Protein AF-A0A377K4E7-F1 (afdb_monomer_lite)

pLDDT: mean 91.12, std 12.33, range [40.94, 97.69]

InterPro domains:
  IPR008542 Bacterial Immunoglobulin-like 21 [PF05688] (3-105)

Structure (mmCIF, N/CA/C/O backbone):
data_AF-A0A377K4E7-F1
#
_entry.id   AF-A0A377K4E7-F1
#
loop_
_atom_site.group_PDB
_atom_site.id
_atom_site.type_symbol
_atom_site.label_atom_id
_atom_site.label_alt_id
_atom_site.label_comp_id
_atom_site.label_asym_id
_atom_site.label_entity_id
_atom_site.label_seq_id
_atom_site.pdbx_PDB_ins_code
_atom_site.Cartn_x
_atom_site.Cartn_y
_atom_site.Cartn_z
_atom_site.occupancy
_atom_site.B_iso_or_equiv
_atom_site.auth_seq_id
_atom_site.auth_comp_id
_atom_site.auth_asym_id
_atom_site.auth_atom_id
_atom_site.pdbx_PDB_model_num
ATOM 1 N N . MET A 1 1 ? 1.313 -8.153 1.122 1.00 88.62 1 MET A N 1
ATOM 2 C CA . MET A 1 1 ? 0.230 -8.090 2.130 1.00 88.62 1 MET A CA 1
ATOM 3 C C . MET A 1 1 ? 0.634 -7.090 3.201 1.00 88.62 1 MET A C 1
ATOM 5 O O . MET A 1 1 ? 1.790 -7.098 3.596 1.00 88.62 1 MET A O 1
ATOM 9 N N . ILE A 1 2 ? -0.285 -6.231 3.632 1.00 94.12 2 ILE A N 1
ATOM 10 C CA . ILE A 1 2 ? -0.115 -5.300 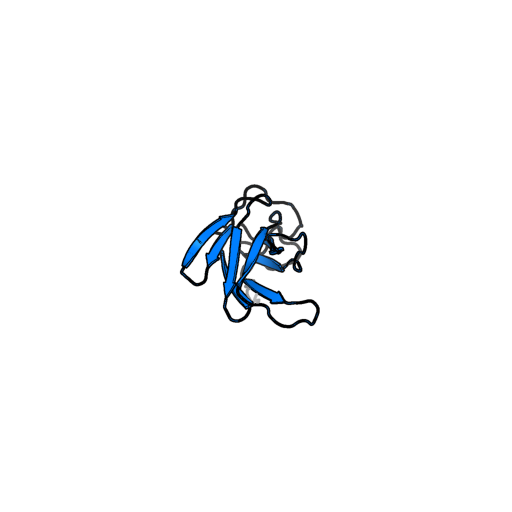4.753 1.00 94.12 2 ILE A CA 1
ATOM 11 C C . ILE A 1 2 ? -1.007 -5.776 5.890 1.00 94.12 2 ILE A C 1
ATOM 13 O O . ILE A 1 2 ? -2.166 -6.109 5.649 1.00 94.12 2 ILE A O 1
ATOM 17 N N . ARG A 1 3 ? -0.489 -5.760 7.118 1.00 95.56 3 ARG A N 1
ATOM 18 C CA . ARG A 1 3 ? -1.268 -6.000 8.333 1.00 95.56 3 ARG A CA 1
ATOM 19 C C . ARG A 1 3 ? -1.287 -4.733 9.177 1.00 95.56 3 ARG A C 1
ATOM 21 O O . ARG A 1 3 ? -0.233 -4.197 9.507 1.00 95.56 3 ARG A O 1
ATOM 28 N N . VAL A 1 4 ? -2.481 -4.280 9.535 1.00 96.50 4 VAL A N 1
ATOM 29 C CA . VAL A 1 4 ? -2.699 -3.189 10.488 1.00 96.50 4 VAL A CA 1
ATOM 30 C C . VAL A 1 4 ? -3.017 -3.808 11.842 1.00 96.50 4 VAL A C 1
ATOM 32 O O . VAL A 1 4 ? -3.836 -4.722 11.925 1.00 96.50 4 VAL A O 1
ATOM 35 N N . VAL A 1 5 ? -2.355 -3.322 12.890 1.00 96.56 5 VAL A N 1
ATOM 36 C CA . VAL A 1 5 ? -2.575 -3.735 14.281 1.00 96.56 5 VAL A CA 1
ATOM 37 C C . VAL A 1 5 ? -2.749 -2.479 15.116 1.00 96.56 5 VAL A C 1
ATOM 39 O O . VAL A 1 5 ? -1.875 -1.612 15.110 1.00 96.56 5 VAL A O 1
ATOM 42 N N . THR A 1 6 ? -3.857 -2.379 15.838 1.00 95.62 6 THR A N 1
ATOM 43 C CA . THR A 1 6 ? -4.126 -1.259 16.744 1.00 95.62 6 THR A CA 1
ATOM 44 C C . THR A 1 6 ? -3.760 -1.654 18.162 1.00 95.62 6 THR A C 1
ATOM 46 O O . THR A 1 6 ? -4.159 -2.717 18.626 1.00 95.62 6 THR A O 1
ATOM 49 N N . LYS A 1 7 ? -2.974 -0.816 18.843 1.00 94.69 7 LYS A N 1
ATOM 50 C CA . LYS A 1 7 ? -2.475 -1.072 20.198 1.00 94.69 7 LYS A CA 1
ATOM 51 C C . LYS A 1 7 ? -2.734 0.118 21.114 1.00 94.69 7 LYS A C 1
ATOM 53 O O . LYS A 1 7 ? -2.728 1.256 20.653 1.00 94.69 7 LYS A O 1
ATOM 58 N N . ASN A 1 8 ? -2.933 -0.145 22.402 1.00 92.88 8 ASN A N 1
ATOM 59 C CA . ASN A 1 8 ? -2.935 0.894 23.431 1.00 92.88 8 ASN A CA 1
ATOM 60 C C . ASN A 1 8 ? -1.496 1.278 23.834 1.00 92.88 8 ASN A C 1
ATOM 62 O O . ASN A 1 8 ? -0.524 0.692 23.353 1.00 92.88 8 ASN A O 1
ATOM 66 N N . ALA A 1 9 ? -1.354 2.247 24.742 1.00 90.94 9 ALA A N 1
ATOM 67 C CA . ALA A 1 9 ? -0.051 2.719 25.220 1.00 90.94 9 ALA A CA 1
ATOM 68 C C . ALA A 1 9 ? 0.787 1.623 25.911 1.00 90.94 9 ALA A C 1
ATOM 70 O O . ALA A 1 9 ? 2.010 1.709 25.939 1.00 90.94 9 ALA A O 1
ATOM 71 N N . GLN A 1 10 ? 0.141 0.580 26.438 1.00 94.94 10 GLN A N 1
ATOM 72 C CA . GLN A 1 10 ? 0.787 -0.575 27.065 1.00 94.94 10 GLN A CA 1
ATOM 73 C C . GLN A 1 10 ? 1.208 -1.651 26.045 1.00 94.94 10 GLN A C 1
ATOM 75 O O . GLN A 1 10 ? 1.794 -2.659 26.426 1.00 94.94 10 GLN A O 1
ATOM 80 N N . GLY A 1 11 ? 0.917 -1.459 24.752 1.00 94.06 11 GLY A N 1
ATOM 81 C CA . GLY A 1 11 ? 1.284 -2.381 23.675 1.00 94.06 11 GLY A CA 1
ATOM 82 C C . GLY A 1 11 ? 0.293 -3.524 23.426 1.00 94.06 11 GLY A C 1
ATOM 83 O O . GLY A 1 11 ? 0.545 -4.353 22.545 1.00 94.06 11 GLY A O 1
ATOM 84 N N . ASN A 1 12 ? -0.836 -3.555 24.139 1.00 96.38 12 ASN A N 1
ATOM 85 C CA . ASN A 1 12 ? -1.878 -4.570 23.979 1.00 96.38 12 ASN A CA 1
ATOM 86 C C . ASN A 1 12 ? -2.776 -4.245 22.785 1.00 96.38 12 ASN A C 1
ATOM 88 O O . ASN A 1 12 ? -3.123 -3.080 22.580 1.00 96.38 12 ASN A O 1
ATOM 92 N N . SER A 1 13 ? -3.174 -5.269 22.024 1.00 95.94 13 SER A N 1
ATOM 93 C CA . SER A 1 13 ? -4.087 -5.102 20.891 1.00 95.94 13 SER A CA 1
ATOM 94 C C . SER A 1 13 ? -5.449 -4.572 21.342 1.00 95.94 13 SER A C 1
ATOM 96 O O . SER A 1 13 ? -6.012 -5.045 22.328 1.00 95.94 13 SER A O 1
ATOM 98 N N . VAL A 1 14 ? -5.987 -3.611 20.595 1.00 96.38 14 VAL A N 1
ATOM 99 C CA . VAL A 1 14 ? -7.305 -3.012 20.833 1.00 96.38 14 VAL A CA 1
ATOM 100 C C . VAL A 1 14 ? -8.210 -3.334 19.641 1.00 96.38 14 VAL A C 1
ATOM 102 O O . VAL A 1 14 ? -7.843 -2.980 18.518 1.00 96.38 14 VAL A O 1
ATOM 105 N N . PRO A 1 15 ? -9.358 -3.999 19.849 1.00 97.38 15 PRO A N 1
ATOM 106 C CA . PRO A 1 15 ? -10.268 -4.390 18.777 1.00 97.38 15 PRO A CA 1
ATOM 107 C C . PRO A 1 15 ? -11.132 -3.236 18.267 1.00 97.38 15 PRO A C 1
ATOM 109 O O . PRO A 1 15 ? -11.355 -2.258 18.978 1.00 97.38 15 PRO A O 1
ATOM 112 N N . ASN A 1 16 ? -11.688 -3.402 17.062 1.00 96.31 16 ASN A N 1
ATOM 113 C CA . ASN A 1 16 ? -12.725 -2.530 16.493 1.00 96.31 16 ASN A CA 1
ATOM 114 C C . ASN A 1 16 ? -12.332 -1.045 16.410 1.00 96.31 16 ASN A C 1
ATOM 116 O O . ASN A 1 16 ? -13.172 -0.157 16.562 1.00 96.31 16 ASN A O 1
ATOM 120 N N . VAL A 1 17 ? -11.052 -0.759 16.167 1.00 96.94 17 VAL A N 1
ATOM 121 C CA . VAL A 1 17 ? -10.544 0.614 16.105 1.00 96.94 17 VAL A CA 1
ATOM 122 C C . VAL A 1 17 ? -10.613 1.128 14.662 1.00 96.94 17 VAL A C 1
ATOM 124 O O . VAL A 1 17 ? -10.036 0.495 13.770 1.00 96.94 17 VAL A O 1
ATOM 127 N N . PRO A 1 18 ? -11.281 2.270 14.403 1.00 97.06 18 PRO A N 1
ATOM 128 C CA . PRO A 1 18 ? -11.321 2.877 13.081 1.00 97.06 18 PRO A CA 1
ATOM 129 C C . PRO A 1 18 ? -10.001 3.580 12.743 1.00 97.06 18 PRO A C 1
ATOM 131 O O . PRO A 1 18 ? -9.429 4.325 13.546 1.00 97.06 18 PRO A O 1
ATOM 134 N N . PHE A 1 19 ? -9.541 3.387 11.514 1.00 97.25 19 PHE A N 1
ATOM 135 C CA . PHE A 1 19 ? -8.329 3.997 10.980 1.00 97.25 19 PHE A CA 1
ATOM 136 C C . PHE A 1 19 ? -8.505 4.360 9.502 1.00 97.25 19 PHE A C 1
ATOM 138 O O . PHE A 1 19 ? -9.447 3.944 8.826 1.00 97.25 19 PHE A O 1
ATOM 145 N N . ILE A 1 20 ? -7.561 5.142 8.999 1.00 97.31 20 ILE A N 1
ATOM 146 C CA . ILE A 1 20 ? -7.419 5.526 7.604 1.00 97.31 20 ILE A CA 1
ATOM 147 C C . ILE A 1 20 ? -6.110 4.917 7.108 1.00 97.31 20 ILE A C 1
ATOM 149 O O . ILE A 1 20 ? -5.037 5.245 7.613 1.00 97.31 20 ILE A O 1
ATOM 153 N N . LEU A 1 21 ? -6.181 4.020 6.129 1.00 97.50 21 LEU A N 1
ATOM 154 C CA . LEU A 1 21 ? -5.018 3.575 5.377 1.00 97.50 21 LEU A CA 1
ATOM 155 C C . LEU A 1 21 ? -4.658 4.654 4.354 1.00 97.50 21 LEU A C 1
ATOM 157 O O . LEU A 1 21 ? -5.493 5.095 3.559 1.00 97.50 21 LEU A O 1
ATOM 161 N N . ARG A 1 22 ? -3.395 5.068 4.384 1.00 96.56 22 ARG A N 1
ATOM 162 C CA . ARG A 1 22 ? -2.826 6.121 3.547 1.00 96.56 22 ARG A CA 1
ATOM 163 C C . ARG A 1 22 ? -1.618 5.586 2.792 1.00 96.56 22 ARG A C 1
ATOM 165 O O . ARG A 1 22 ? -1.041 4.548 3.130 1.00 96.56 22 ARG A O 1
ATOM 172 N N . ARG A 1 23 ? -1.245 6.314 1.746 1.00 95.56 23 ARG A N 1
ATOM 173 C CA . ARG A 1 23 ? -0.057 6.053 0.936 1.00 95.56 23 ARG A CA 1
ATOM 174 C C . ARG A 1 23 ? 0.721 7.339 0.706 1.00 95.56 23 ARG A C 1
ATOM 176 O O . ARG A 1 23 ? 0.140 8.419 0.685 1.00 95.56 23 ARG A O 1
ATOM 183 N N . GLU A 1 24 ? 2.013 7.209 0.463 1.00 95.25 24 GLU A N 1
ATOM 184 C CA . GLU A 1 24 ? 2.829 8.284 -0.098 1.00 95.25 24 GLU A CA 1
ATOM 185 C C . GLU A 1 24 ? 2.862 8.208 -1.638 1.00 95.25 24 GLU A C 1
ATOM 187 O O . GLU A 1 24 ? 2.221 7.350 -2.269 1.00 95.25 24 GLU A O 1
ATOM 192 N N . GLY A 1 25 ? 3.611 9.129 -2.250 1.00 93.31 25 GLY A N 1
ATOM 193 C CA . GLY A 1 25 ? 3.991 9.045 -3.657 1.00 93.31 25 GLY A CA 1
ATOM 194 C C . GLY A 1 25 ? 4.788 7.770 -3.945 1.00 93.31 25 GLY A C 1
ATOM 195 O O . GLY A 1 25 ? 5.530 7.271 -3.094 1.00 93.31 25 GLY A O 1
ATOM 196 N N . SER A 1 26 ? 4.606 7.209 -5.141 1.00 94.88 26 SER A N 1
ATOM 197 C CA . SER A 1 26 ? 5.419 6.079 -5.594 1.00 94.88 26 SER A CA 1
ATOM 198 C C . SER A 1 26 ? 6.786 6.576 -6.049 1.00 94.88 26 SER A C 1
ATOM 200 O O . SER A 1 26 ? 6.876 7.632 -6.667 1.00 94.88 26 SER A O 1
ATOM 202 N N . LYS A 1 27 ? 7.840 5.802 -5.803 1.00 96.00 27 LYS A N 1
ATOM 203 C CA . LYS A 1 27 ? 9.201 6.110 -6.250 1.00 96.00 27 LYS A CA 1
ATOM 204 C C . LYS A 1 27 ? 9.778 4.968 -7.071 1.00 96.00 27 LYS A C 1
ATOM 206 O O . LYS A 1 27 ? 9.497 3.799 -6.799 1.00 96.00 27 LYS A O 1
ATOM 211 N N . ASN A 1 28 ? 10.589 5.307 -8.066 1.00 96.62 28 ASN A N 1
ATOM 212 C CA . ASN A 1 28 ? 11.448 4.332 -8.731 1.00 96.62 28 ASN A CA 1
ATOM 213 C C . ASN A 1 28 ? 12.681 4.012 -7.853 1.00 96.62 28 ASN A C 1
ATOM 215 O O . ASN A 1 28 ? 12.802 4.505 -6.727 1.00 96.62 28 ASN A O 1
ATOM 219 N N . ARG A 1 29 ? 13.598 3.170 -8.339 1.00 97.12 29 ARG A N 1
ATOM 220 C CA . ARG A 1 29 ? 14.778 2.745 -7.561 1.00 97.12 29 ARG A CA 1
ATOM 221 C C . ARG A 1 29 ? 15.774 3.884 -7.323 1.00 97.12 29 ARG A C 1
ATOM 223 O O . ARG A 1 29 ? 16.493 3.872 -6.333 1.00 97.12 29 ARG A O 1
ATOM 230 N N . GLN A 1 30 ? 15.741 4.904 -8.178 1.00 97.69 30 GLN A N 1
ATOM 231 C CA . GLN A 1 30 ? 16.565 6.113 -8.092 1.00 97.69 30 GLN A CA 1
ATOM 232 C C . GLN A 1 30 ? 15.893 7.241 -7.287 1.00 97.69 30 GLN A C 1
ATOM 234 O O . GLN A 1 30 ? 16.297 8.395 -7.377 1.00 97.69 30 GLN A O 1
ATOM 239 N N . ASN A 1 31 ? 14.858 6.923 -6.498 1.00 96.00 31 ASN A N 1
ATOM 240 C CA . ASN A 1 31 ? 14.088 7.865 -5.677 1.00 96.00 31 ASN A CA 1
ATOM 241 C C . ASN A 1 31 ? 13.324 8.957 -6.447 1.00 96.00 31 ASN A C 1
ATOM 243 O O . ASN A 1 31 ? 12.786 9.868 -5.813 1.00 96.00 31 ASN A O 1
ATOM 247 N N . ALA A 1 32 ? 13.212 8.858 -7.774 1.00 96.50 32 ALA A N 1
ATOM 248 C CA . ALA A 1 32 ? 12.379 9.763 -8.554 1.00 96.50 32 ALA A CA 1
ATOM 249 C C . ALA A 1 32 ? 10.898 9.466 -8.291 1.00 96.50 32 ALA A C 1
ATOM 251 O O . ALA A 1 32 ? 10.469 8.306 -8.323 1.00 96.50 32 ALA A O 1
ATOM 252 N N . GLU A 1 33 ? 10.124 10.514 -8.021 1.00 94.50 33 GLU A N 1
ATOM 253 C CA . GLU A 1 33 ? 8.695 10.400 -7.754 1.00 94.50 33 GLU A CA 1
ATOM 254 C C . GLU A 1 33 ? 7.908 10.144 -9.044 1.00 94.50 33 GLU A C 1
ATOM 256 O O . GLU A 1 33 ? 8.084 10.814 -10.059 1.00 94.50 33 GLU A O 1
ATOM 261 N N . MET A 1 34 ? 7.017 9.158 -8.987 1.00 92.31 34 MET A N 1
ATOM 262 C CA . MET A 1 34 ? 6.170 8.728 -10.090 1.00 92.31 34 MET A CA 1
ATOM 263 C C . MET A 1 34 ? 4.723 9.086 -9.760 1.00 92.31 34 MET A C 1
ATOM 265 O O . MET A 1 34 ? 4.042 8.394 -8.995 1.00 92.31 34 MET A O 1
ATOM 269 N N . ILE A 1 35 ? 4.261 10.193 -10.338 1.00 86.50 35 ILE A N 1
ATOM 270 C CA . ILE A 1 35 ? 2.903 10.711 -10.148 1.00 86.50 35 ILE A CA 1
ATOM 271 C C . ILE A 1 35 ? 1.856 9.838 -10.853 1.00 86.50 35 ILE A C 1
ATOM 273 O O . ILE A 1 35 ? 2.158 9.118 -11.806 1.00 86.50 35 ILE A O 1
ATOM 277 N N . ASN A 1 36 ? 0.602 9.917 -10.396 1.00 83.31 36 ASN A N 1
ATOM 278 C CA . ASN A 1 36 ? -0.557 9.243 -11.000 1.00 83.31 36 ASN A CA 1
ATOM 279 C C . ASN A 1 36 ? -0.422 7.711 -11.130 1.00 83.31 36 ASN A C 1
ATOM 281 O O . ASN A 1 36 ? -1.040 7.094 -11.996 1.00 83.31 36 ASN A O 1
ATOM 285 N N . LYS A 1 37 ? 0.384 7.075 -10.271 1.00 90.62 37 LYS A N 1
ATOM 286 C CA . LYS A 1 37 ? 0.520 5.615 -10.215 1.00 90.62 37 LYS A CA 1
ATOM 287 C C . LYS A 1 37 ? -0.410 5.045 -9.163 1.00 90.62 37 LYS A C 1
ATOM 289 O O . LYS A 1 37 ? -0.099 5.085 -7.975 1.00 90.62 37 LYS A O 1
ATOM 294 N N . SER A 1 38 ? -1.550 4.512 -9.592 1.00 92.94 38 SER A N 1
ATOM 295 C CA . SER A 1 38 ? -2.540 3.912 -8.700 1.00 92.94 38 SER A CA 1
ATOM 296 C C . SER A 1 38 ? -2.039 2.622 -8.055 1.00 92.94 38 SER A C 1
ATOM 298 O O . SER A 1 38 ? -1.242 1.886 -8.634 1.00 92.94 38 SER A O 1
ATOM 300 N N . ILE A 1 39 ? -2.543 2.337 -6.859 1.00 95.12 39 ILE A N 1
ATOM 301 C CA . ILE A 1 39 ? -2.478 1.014 -6.236 1.00 95.12 39 ILE A CA 1
ATOM 302 C C . ILE A 1 39 ? -3.904 0.545 -5.954 1.00 95.12 39 ILE A C 1
ATOM 304 O O . ILE A 1 39 ? -4.770 1.351 -5.608 1.00 95.12 39 ILE A O 1
ATOM 308 N N . THR A 1 40 ? -4.145 -0.751 -6.089 1.00 96.69 40 THR A N 1
ATOM 309 C CA . THR A 1 40 ? -5.404 -1.395 -5.721 1.00 96.69 40 THR A CA 1
ATOM 310 C C . THR A 1 40 ? -5.209 -2.092 -4.382 1.00 96.69 40 THR A C 1
ATOM 312 O O . THR A 1 40 ? -4.337 -2.948 -4.237 1.00 96.69 40 THR A O 1
ATOM 315 N N . VAL A 1 41 ? -6.017 -1.731 -3.393 1.00 97.00 41 VAL A N 1
ATOM 316 C CA . VAL A 1 41 ? -6.030 -2.343 -2.064 1.00 97.00 41 VAL A CA 1
ATOM 317 C C . VAL A 1 41 ? -7.249 -3.247 -1.966 1.00 97.00 41 VAL A C 1
ATOM 319 O O . VAL A 1 41 ? -8.354 -2.822 -2.278 1.00 97.00 41 VAL A O 1
ATOM 322 N N . ILE A 1 42 ? -7.051 -4.488 -1.541 1.00 96.94 42 ILE A N 1
ATOM 323 C CA . ILE A 1 42 ? -8.079 -5.524 -1.448 1.00 96.94 42 ILE A CA 1
ATOM 324 C C . ILE A 1 42 ? -8.140 -5.977 0.008 1.00 96.94 42 ILE A C 1
ATOM 326 O O . ILE A 1 42 ? -7.120 -6.389 0.565 1.00 96.94 42 ILE A O 1
ATOM 330 N N . ASN A 1 43 ? -9.306 -5.879 0.642 1.00 94.75 43 ASN A N 1
ATOM 331 C CA . ASN A 1 43 ? -9.488 -6.352 2.014 1.00 94.75 43 ASN A CA 1
ATOM 332 C C . ASN A 1 43 ? -9.654 -7.885 2.069 1.00 94.75 43 ASN A C 1
ATOM 334 O O . ASN A 1 43 ? -9.787 -8.551 1.043 1.00 94.75 43 ASN A O 1
ATOM 338 N N . ALA A 1 44 ? -9.669 -8.454 3.276 1.00 90.69 44 ALA A N 1
ATOM 339 C CA . ALA A 1 44 ? -9.830 -9.898 3.473 1.00 90.69 44 ALA A CA 1
ATOM 340 C C . ALA A 1 44 ? -11.154 -10.473 2.918 1.00 90.69 44 ALA A C 1
ATOM 342 O O . ALA A 1 44 ? -11.207 -11.652 2.586 1.00 90.69 44 ALA A O 1
ATOM 343 N N . ALA A 1 45 ? -12.198 -9.649 2.779 1.00 91.44 45 ALA A N 1
ATOM 344 C CA . ALA A 1 45 ? -13.477 -10.035 2.177 1.00 91.44 45 ALA A CA 1
ATOM 345 C C . ALA A 1 45 ? -13.476 -9.951 0.635 1.00 91.44 45 ALA A C 1
ATOM 347 O O . ALA A 1 45 ? -14.498 -10.202 0.004 1.00 91.44 45 ALA A O 1
ATOM 348 N N . GLY A 1 46 ? -12.351 -9.573 0.018 1.00 93.44 46 GLY A N 1
ATOM 349 C CA . GLY A 1 46 ? -12.207 -9.445 -1.433 1.00 93.44 46 GLY A CA 1
ATOM 350 C C . GLY A 1 46 ? -12.665 -8.102 -2.011 1.00 93.44 46 GLY A C 1
ATOM 351 O O . GLY A 1 46 ? -12.534 -7.894 -3.215 1.00 93.44 46 GLY A O 1
ATOM 352 N N . ALA A 1 47 ? -13.149 -7.163 -1.192 1.00 94.38 47 ALA A N 1
ATOM 353 C CA . ALA A 1 47 ? -13.532 -5.839 -1.670 1.00 94.38 47 ALA A CA 1
ATOM 354 C C . ALA A 1 47 ? -12.287 -5.011 -2.013 1.00 94.38 47 ALA A C 1
ATOM 356 O O . ALA A 1 47 ? -11.358 -4.902 -1.206 1.00 94.38 47 ALA A O 1
ATOM 357 N N . SER A 1 48 ? -12.283 -4.416 -3.206 1.00 95.56 48 SER A N 1
ATOM 358 C CA . SER A 1 48 ? -11.159 -3.644 -3.735 1.00 95.56 48 SER A CA 1
ATOM 359 C C . SER A 1 48 ?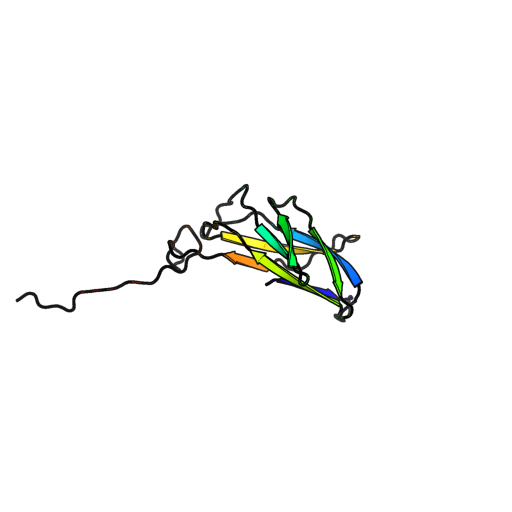 -11.437 -2.143 -3.765 1.00 95.56 48 SER A C 1
ATOM 361 O O . SER A 1 48 ? -12.516 -1.723 -4.175 1.00 95.56 48 SER A O 1
ATOM 363 N N . ALA A 1 49 ? -10.428 -1.336 -3.447 1.00 95.75 49 ALA A N 1
ATOM 364 C CA . ALA A 1 49 ? -10.434 0.114 -3.593 1.00 95.75 49 ALA A CA 1
ATOM 365 C C . ALA A 1 49 ? -9.162 0.586 -4.310 1.00 95.75 49 ALA A C 1
ATOM 367 O O . ALA A 1 49 ? -8.067 0.082 -4.053 1.00 95.75 49 ALA A O 1
ATOM 368 N N . ARG A 1 50 ? -9.293 1.572 -5.203 1.00 95.44 50 ARG A N 1
ATOM 369 C CA . ARG A 1 50 ? -8.154 2.204 -5.884 1.00 95.44 50 ARG A CA 1
ATOM 370 C C . ARG A 1 50 ? -7.688 3.438 -5.114 1.00 95.44 50 ARG A C 1
ATOM 372 O O . ARG A 1 50 ? -8.493 4.297 -4.775 1.00 95.44 50 ARG A O 1
ATOM 379 N N . MET A 1 51 ? -6.382 3.540 -4.883 1.00 95.25 51 MET A N 1
ATOM 380 C CA . MET A 1 51 ? -5.719 4.705 -4.295 1.00 95.25 51 MET A CA 1
ATOM 381 C C . MET A 1 51 ? -4.778 5.320 -5.335 1.00 95.25 51 MET A C 1
ATOM 383 O O . MET A 1 51 ? -3.700 4.784 -5.608 1.00 95.25 51 MET A O 1
ATOM 387 N N . ASN A 1 52 ? -5.188 6.439 -5.927 1.00 92.19 52 ASN A N 1
ATOM 388 C CA . ASN A 1 52 ? -4.529 7.047 -7.089 1.00 92.19 52 ASN A CA 1
ATOM 389 C C . ASN A 1 52 ? -3.340 7.951 -6.720 1.00 92.19 52 ASN A C 1
ATOM 391 O O . ASN A 1 52 ? -2.469 8.192 -7.552 1.00 92.19 52 ASN A O 1
ATOM 395 N N . SER A 1 53 ? -3.302 8.451 -5.484 1.00 92.25 53 SER A N 1
ATOM 396 C CA . SER A 1 53 ? -2.353 9.474 -5.026 1.00 92.25 53 SER A CA 1
ATOM 397 C C . SER A 1 53 ? -2.195 9.458 -3.501 1.00 92.25 53 SER A C 1
ATOM 399 O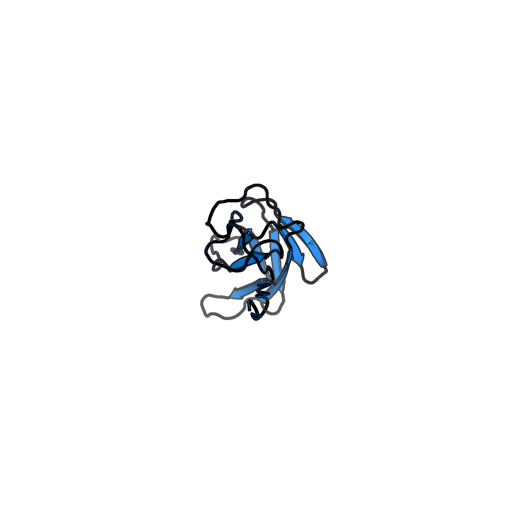 O . SER A 1 53 ? -2.900 8.731 -2.797 1.00 92.25 53 SER A O 1
ATOM 401 N N . SER A 1 54 ? -1.313 10.311 -2.976 1.00 92.31 54 SER A N 1
ATOM 402 C CA . SER A 1 54 ? -1.141 10.546 -1.535 1.00 92.31 54 SER A CA 1
ATOM 403 C C . SER A 1 54 ? -2.351 11.192 -0.843 1.00 92.31 54 SER A C 1
ATOM 405 O O . SER A 1 54 ? -2.459 11.137 0.381 1.00 92.31 54 SER A O 1
ATOM 407 N N . SER A 1 55 ? -3.290 11.765 -1.605 1.00 93.25 55 SER A N 1
ATOM 408 C CA . SER A 1 55 ? -4.562 12.283 -1.083 1.00 93.25 55 SER A CA 1
ATOM 409 C C . SER A 1 55 ? -5.654 11.215 -0.964 1.00 93.25 55 SER A C 1
ATOM 411 O O . SER A 1 55 ? -6.732 11.499 -0.449 1.00 93.25 55 SER A O 1
ATOM 413 N N . SER A 1 56 ? -5.401 9.985 -1.426 1.00 94.00 56 SER A N 1
ATOM 414 C CA . SER A 1 56 ? -6.362 8.885 -1.309 1.00 94.00 56 SER A CA 1
ATOM 415 C C . SER A 1 56 ? -6.502 8.432 0.145 1.00 94.00 56 SER A C 1
ATOM 417 O O . SER A 1 56 ? -5.507 8.108 0.796 1.00 94.00 56 SER A O 1
ATOM 419 N N . LEU A 1 57 ? -7.743 8.362 0.628 1.00 95.50 57 LEU A N 1
ATOM 420 C CA . LEU A 1 57 ? -8.084 7.910 1.976 1.00 95.50 57 LEU A CA 1
ATOM 421 C C . LEU A 1 57 ? -8.890 6.616 1.875 1.00 95.50 57 LEU A C 1
ATOM 423 O O . LEU A 1 57 ? -9.949 6.596 1.250 1.00 95.50 57 LEU A O 1
ATOM 427 N N . LEU A 1 58 ? -8.394 5.539 2.486 1.00 96.38 58 LEU A N 1
ATOM 428 C CA . LEU A 1 58 ? -9.136 4.288 2.599 1.00 96.38 58 LEU A CA 1
ATOM 429 C C . LEU A 1 58 ? -9.489 4.033 4.061 1.00 96.38 58 LEU A C 1
ATOM 431 O O . LEU A 1 58 ? -8.617 3.758 4.878 1.00 96.38 58 LEU A O 1
ATOM 435 N N . TYR A 1 59 ? -10.773 4.110 4.387 1.00 95.75 59 TYR A N 1
ATOM 436 C CA . TYR A 1 59 ? -11.261 3.880 5.743 1.00 95.75 59 TYR A CA 1
ATOM 437 C C . TYR A 1 59 ? -11.354 2.383 6.047 1.00 95.75 59 TYR A C 1
ATOM 439 O O . TYR A 1 59 ? -11.782 1.589 5.208 1.00 95.75 59 TYR A O 1
ATOM 447 N N . GLY A 1 60 ? -10.961 2.001 7.260 1.00 95.25 60 GLY A N 1
ATOM 448 C CA . GLY A 1 60 ? -11.010 0.625 7.735 1.00 95.25 60 GLY A CA 1
ATOM 449 C C . GLY A 1 60 ? -11.232 0.543 9.240 1.00 95.25 60 GLY A C 1
ATOM 450 O O . GLY A 1 60 ? -11.096 1.527 9.964 1.00 95.25 60 GLY A O 1
ATOM 451 N N . VAL A 1 61 ? -11.576 -0.655 9.705 1.00 96.38 61 VAL A N 1
ATOM 452 C CA . VAL A 1 61 ? -11.749 -0.981 11.125 1.00 96.38 61 VAL A CA 1
ATOM 453 C C . VAL A 1 61 ? -11.005 -2.287 11.397 1.00 96.38 61 VAL A C 1
ATOM 455 O O . VAL A 1 61 ? -11.046 -3.206 10.572 1.00 96.38 61 VAL A O 1
ATOM 458 N N . THR A 1 62 ? -10.264 -2.361 12.503 1.00 96.75 62 THR A N 1
ATOM 459 C CA . THR A 1 62 ? -9.611 -3.611 12.922 1.00 96.75 62 THR A CA 1
ATOM 460 C C . THR A 1 62 ? -10.627 -4.622 13.452 1.00 96.75 62 THR A C 1
ATOM 462 O O . THR A 1 62 ? -11.670 -4.248 13.976 1.00 96.75 62 THR A O 1
ATOM 465 N N . GLY A 1 63 ? -10.341 -5.915 13.302 1.00 96.75 63 GLY A N 1
ATOM 466 C CA . GLY A 1 63 ? -11.208 -6.987 13.783 1.00 96.75 63 GLY A CA 1
ATOM 467 C C . GLY A 1 63 ? -11.198 -7.149 15.306 1.00 96.75 63 GLY A C 1
ATOM 468 O O . GLY A 1 63 ? -10.593 -6.367 16.046 1.00 96.75 63 GLY A O 1
ATOM 469 N N . ALA A 1 64 ? -11.847 -8.216 15.774 1.00 96.69 64 ALA A N 1
ATOM 470 C CA . ALA A 1 64 ? -11.960 -8.552 17.196 1.00 96.69 64 ALA A CA 1
ATOM 471 C C . ALA A 1 64 ? -10.616 -8.894 17.871 1.00 96.69 64 ALA A C 1
ATOM 473 O O . ALA A 1 64 ? -10.506 -8.825 19.090 1.00 96.69 64 ALA A O 1
ATOM 474 N N . ASP A 1 65 ? -9.585 -9.231 17.096 1.00 96.12 65 ASP A N 1
ATOM 475 C CA . ASP A 1 65 ? -8.213 -9.443 17.571 1.00 96.12 65 ASP A CA 1
ATOM 476 C C . ASP A 1 65 ? -7.361 -8.153 17.537 1.00 96.12 65 ASP A C 1
ATOM 478 O O . ASP A 1 65 ? -6.162 -8.176 17.827 1.00 96.12 65 ASP A O 1
ATOM 482 N N . GLY A 1 66 ? -7.963 -7.020 17.156 1.00 97.12 66 GLY A N 1
ATOM 483 C CA . GLY A 1 66 ? -7.270 -5.751 16.946 1.00 97.12 66 GLY A CA 1
ATOM 484 C C . GLY A 1 66 ? -6.456 -5.696 15.659 1.00 97.12 66 GLY A C 1
ATOM 485 O O . GLY A 1 66 ? -5.605 -4.812 15.525 1.00 97.12 66 GLY A O 1
ATOM 486 N N . THR A 1 67 ? -6.690 -6.609 14.706 1.00 97.31 67 THR A N 1
ATOM 487 C CA . THR A 1 67 ? -5.943 -6.640 13.447 1.00 97.31 67 THR A CA 1
ATOM 488 C C . THR A 1 67 ? -6.830 -6.682 12.208 1.00 97.31 67 THR A C 1
ATOM 490 O O . THR A 1 67 ? -7.992 -7.072 12.236 1.00 97.31 67 THR A O 1
ATOM 493 N N . THR A 1 68 ? -6.298 -6.200 11.090 1.00 96.75 68 THR A N 1
ATOM 494 C CA . THR A 1 68 ? -6.893 -6.392 9.765 1.00 96.75 68 THR A CA 1
ATOM 495 C C . THR A 1 68 ? -5.790 -6.446 8.720 1.00 96.75 68 THR A C 1
ATOM 497 O O . THR A 1 68 ? -4.671 -5.983 8.960 1.00 96.75 68 THR A O 1
ATOM 500 N N . SER A 1 69 ? -6.076 -7.051 7.572 1.00 95.75 69 SER A N 1
ATOM 501 C CA . SER A 1 69 ? -5.087 -7.256 6.520 1.00 95.75 69 SER A CA 1
ATOM 502 C C . SER A 1 69 ? -5.606 -6.837 5.157 1.00 95.75 69 SER A C 1
ATOM 504 O O . SER A 1 69 ? -6.784 -6.997 4.834 1.00 95.75 69 SER A O 1
ATOM 506 N N . PHE A 1 70 ? -4.677 -6.341 4.347 1.00 96.75 70 PHE A N 1
ATOM 507 C CA . PHE A 1 70 ? -4.923 -5.915 2.985 1.00 96.75 70 PHE A CA 1
ATOM 508 C C . PHE A 1 70 ? -3.906 -6.530 2.031 1.00 96.75 70 PHE A C 1
ATOM 510 O O . PHE A 1 70 ? -2.698 -6.570 2.290 1.00 96.75 70 PHE A O 1
ATOM 517 N N . THR A 1 71 ? -4.386 -6.954 0.874 1.00 96.75 71 THR A N 1
ATOM 518 C CA . THR A 1 71 ? -3.540 -7.235 -0.279 1.00 96.75 71 THR A CA 1
ATOM 519 C C . THR A 1 71 ? -3.412 -5.959 -1.089 1.00 96.75 71 THR A C 1
ATOM 521 O O . THR A 1 71 ? -4.408 -5.314 -1.392 1.00 96.75 71 THR A O 1
ATOM 524 N N . VAL A 1 72 ? -2.187 -5.588 -1.441 1.00 96.50 72 VAL A N 1
ATOM 525 C CA . VAL A 1 72 ? -1.926 -4.419 -2.282 1.00 96.50 72 VAL A CA 1
ATOM 526 C C . VAL A 1 72 ? -1.400 -4.925 -3.609 1.00 96.50 72 VAL A C 1
ATOM 528 O O . VAL A 1 72 ? -0.488 -5.752 -3.638 1.00 96.50 72 VAL A O 1
ATOM 531 N N . LYS A 1 73 ? -2.000 -4.445 -4.690 1.00 94.62 73 LYS A N 1
ATOM 532 C CA . LYS A 1 73 ? -1.608 -4.726 -6.064 1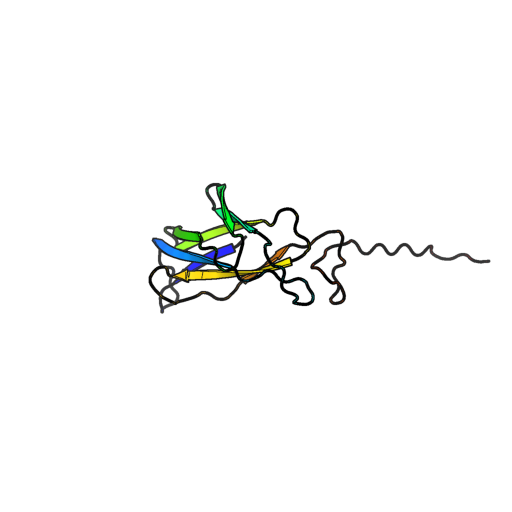.00 94.62 73 LYS A CA 1
ATOM 533 C C . LYS A 1 73 ? -1.314 -3.419 -6.780 1.00 94.62 73 LYS A C 1
ATOM 535 O O . LYS A 1 73 ? -1.914 -2.386 -6.481 1.00 94.62 73 LYS A O 1
ATOM 540 N N . GLN A 1 74 ? -0.414 -3.485 -7.743 1.00 93.12 74 GLN A N 1
ATOM 541 C CA . GLN A 1 74 ? -0.202 -2.423 -8.707 1.00 93.12 74 GLN A CA 1
ATOM 542 C C . GLN A 1 74 ? -0.175 -3.066 -10.085 1.00 93.12 74 GLN A C 1
ATOM 544 O O . GLN A 1 74 ? 0.828 -3.659 -10.477 1.00 93.12 74 GLN A O 1
ATOM 549 N N . ASP A 1 75 ? -1.312 -2.986 -10.767 1.00 86.06 75 ASP A N 1
ATOM 550 C CA . ASP A 1 75 ? -1.438 -3.455 -12.143 1.00 86.06 75 ASP A CA 1
ATOM 551 C C . ASP A 1 75 ? -0.576 -2.560 -13.047 1.00 86.06 75 ASP A C 1
ATOM 553 O O . ASP A 1 75 ? -0.425 -1.365 -12.770 1.00 86.06 75 ASP A O 1
ATOM 557 N N . ASP A 1 76 ? 0.042 -3.150 -14.073 1.00 81.38 76 ASP A N 1
ATOM 558 C CA . ASP A 1 76 ? 0.967 -2.470 -14.994 1.00 81.38 76 ASP A CA 1
ATOM 559 C C . ASP A 1 76 ? 2.058 -1.646 -14.279 1.00 81.38 76 ASP A C 1
ATOM 561 O O . ASP A 1 76 ? 2.424 -0.536 -14.687 1.00 81.38 76 ASP A O 1
ATOM 565 N N . SER A 1 77 ? 2.575 -2.178 -13.162 1.00 86.75 77 SER A N 1
ATOM 566 C CA . SER A 1 77 ? 3.685 -1.550 -12.447 1.00 86.75 77 SER A CA 1
ATOM 567 C C . SER A 1 77 ? 4.908 -1.428 -13.352 1.00 86.75 77 SER A C 1
ATOM 569 O O . SER A 1 77 ? 5.211 -2.310 -14.148 1.00 86.75 77 SER A O 1
ATOM 571 N N . MET A 1 78 ? 5.649 -0.337 -13.175 1.00 92.38 78 MET A N 1
ATOM 572 C CA . MET A 1 78 ? 6.933 -0.107 -13.839 1.00 92.38 78 MET A CA 1
ATOM 573 C C . MET A 1 78 ? 8.121 -0.519 -12.962 1.00 92.38 78 MET A C 1
ATOM 575 O O . MET A 1 78 ? 9.255 -0.272 -13.344 1.00 92.38 78 MET A O 1
ATOM 579 N N . GLY A 1 79 ? 7.882 -1.095 -11.778 1.00 95.44 79 GLY A N 1
ATOM 580 C CA . GLY A 1 79 ? 8.932 -1.391 -10.804 1.00 95.44 79 GLY A CA 1
ATOM 581 C C . GLY A 1 79 ? 9.087 -0.272 -9.775 1.00 95.44 79 GLY A C 1
ATOM 582 O O . GLY A 1 79 ? 10.036 0.514 -9.846 1.00 95.44 79 GLY A O 1
ATOM 583 N N . LEU A 1 80 ? 8.143 -0.159 -8.836 1.00 96.69 80 LEU A N 1
ATOM 584 C CA . LEU A 1 80 ? 8.008 0.985 -7.926 1.00 96.69 80 LEU A CA 1
ATOM 585 C C . LEU A 1 80 ? 7.917 0.566 -6.456 1.00 96.69 80 LEU A C 1
ATOM 587 O O . LEU A 1 80 ? 7.439 -0.518 -6.128 1.00 96.69 80 LEU A O 1
ATOM 591 N N . VAL A 1 81 ? 8.292 1.486 -5.567 1.00 96.56 81 VAL A N 1
ATOM 592 C CA . VAL A 1 81 ? 8.029 1.404 -4.126 1.00 96.56 81 VAL A CA 1
ATOM 593 C C . VAL A 1 81 ? 7.027 2.475 -3.728 1.00 96.56 81 VAL A C 1
ATOM 595 O O . VAL A 1 81 ? 7.136 3.627 -4.141 1.00 96.56 81 VAL A O 1
ATOM 598 N N . THR A 1 82 ? 6.049 2.103 -2.908 1.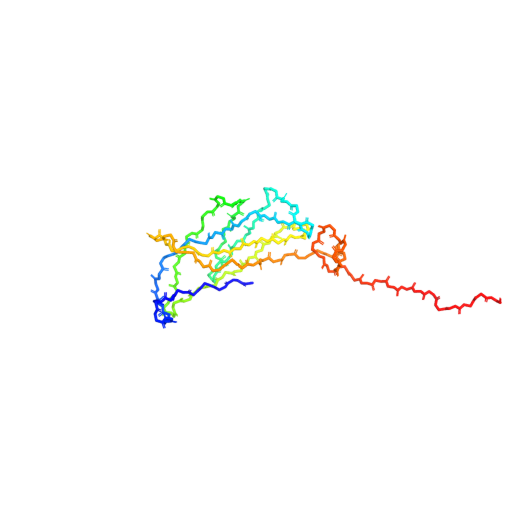00 95.75 82 THR A N 1
ATOM 599 C CA . THR A 1 82 ? 5.086 3.030 -2.307 1.00 95.75 82 THR A CA 1
ATOM 600 C C . THR A 1 82 ? 5.017 2.777 -0.812 1.00 95.75 82 THR A C 1
ATOM 602 O O . THR A 1 82 ? 4.671 1.677 -0.388 1.00 95.75 82 THR A O 1
ATOM 605 N N . ASN A 1 83 ? 5.315 3.792 -0.007 1.00 96.69 83 ASN A N 1
ATOM 606 C CA . ASN A 1 83 ? 5.119 3.694 1.433 1.00 96.69 83 ASN A CA 1
ATOM 607 C C . ASN A 1 83 ? 3.630 3.757 1.761 1.00 96.69 83 ASN A C 1
ATOM 609 O O . ASN A 1 83 ? 2.910 4.624 1.262 1.00 96.69 83 ASN A O 1
ATOM 613 N N . MET A 1 84 ? 3.183 2.856 2.624 1.00 97.50 84 MET A N 1
ATOM 614 C CA . MET A 1 84 ? 1.827 2.824 3.155 1.00 97.50 84 MET A CA 1
ATOM 615 C C . MET A 1 84 ? 1.861 2.871 4.674 1.00 97.50 84 MET A C 1
ATOM 617 O O . MET A 1 84 ? 2.797 2.376 5.301 1.00 97.50 84 MET A O 1
ATOM 621 N N . TYR A 1 85 ? 0.848 3.483 5.270 1.00 97.38 85 TYR A N 1
ATOM 622 C CA . TYR A 1 85 ? 0.758 3.641 6.716 1.00 97.38 85 TYR A CA 1
ATOM 623 C C . TYR A 1 85 ? -0.699 3.809 7.142 1.00 97.38 85 TYR A C 1
ATOM 625 O O . TYR A 1 85 ? -1.555 4.190 6.341 1.00 97.38 85 TYR A O 1
ATOM 633 N N . ALA A 1 86 ? -0.986 3.491 8.400 1.00 97.44 86 ALA A N 1
ATOM 634 C CA . ALA A 1 86 ? -2.295 3.699 8.997 1.00 97.44 86 ALA A CA 1
ATOM 635 C C . ALA A 1 86 ? -2.266 4.944 9.886 1.00 97.44 86 ALA A C 1
ATOM 637 O O . ALA A 1 86 ? -1.297 5.180 10.603 1.00 97.44 86 ALA A O 1
ATOM 638 N N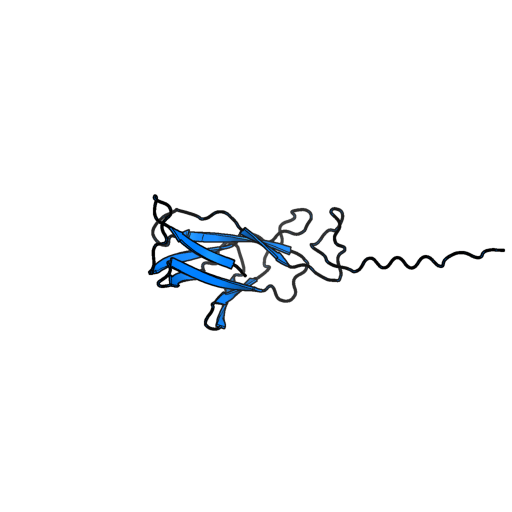 . GLN A 1 87 ? -3.347 5.711 9.863 1.00 97.06 87 GLN A N 1
ATOM 639 C CA . GLN A 1 87 ? -3.597 6.822 10.771 1.00 97.06 87 GLN A CA 1
ATOM 640 C C . GLN A 1 87 ? -4.895 6.549 11.528 1.00 97.06 87 GLN A C 1
ATOM 642 O O . GLN A 1 87 ? -5.873 6.117 10.921 1.00 97.06 87 GLN A O 1
ATOM 647 N N . LEU A 1 88 ? -4.946 6.795 12.834 1.00 95.69 88 LEU A N 1
ATOM 648 C CA . LEU A 1 88 ? -6.209 6.686 13.570 1.00 95.69 88 LEU A CA 1
ATOM 649 C C . LEU A 1 88 ? -7.240 7.706 13.053 1.00 95.69 88 LEU A C 1
ATOM 651 O O . LEU A 1 88 ? -6.897 8.830 12.710 1.00 95.69 88 LEU A O 1
ATOM 655 N N . TYR A 1 89 ? -8.520 7.327 12.996 1.00 91.75 89 TYR A N 1
ATOM 656 C CA . TYR A 1 89 ? -9.548 8.178 12.373 1.00 91.75 89 TYR A CA 1
ATOM 657 C C . TYR A 1 89 ? -9.761 9.519 13.103 1.00 91.75 89 TYR A C 1
ATOM 659 O O . TYR A 1 89 ? -9.948 10.546 12.460 1.00 91.75 89 TYR A O 1
ATOM 667 N N . GLN A 1 90 ? -9.719 9.516 14.439 1.00 85.06 90 GLN A N 1
ATOM 668 C CA . GLN A 1 90 ? -9.972 10.704 15.273 1.00 85.06 90 GLN A CA 1
ATOM 669 C C . GLN A 1 90 ? -8.698 11.373 15.803 1.00 85.06 90 GLN A C 1
ATOM 671 O O . GLN A 1 90 ? -8.768 12.443 16.399 1.00 85.06 90 GLN A O 1
ATOM 676 N N . LEU A 1 91 ? -7.540 10.732 15.638 1.00 80.62 91 LEU A N 1
ATOM 677 C CA . LEU A 1 91 ? -6.278 11.162 16.232 1.00 80.62 91 LEU A CA 1
ATOM 678 C C . LEU A 1 91 ? -5.209 11.245 15.147 1.00 80.62 91 LEU A C 1
ATOM 680 O O . LEU A 1 91 ? -5.118 10.376 14.286 1.00 80.62 91 LEU A O 1
ATOM 684 N N . THR A 1 92 ? -4.317 12.225 15.233 1.00 86.31 92 THR A N 1
ATOM 685 C CA . THR A 1 92 ? -3.163 12.351 14.323 1.00 86.31 92 THR A CA 1
ATOM 686 C C . THR A 1 92 ? -2.022 11.399 14.711 1.00 86.31 92 THR A C 1
ATOM 688 O O . THR A 1 92 ? -0.849 11.751 14.656 1.00 86.31 92 THR A O 1
ATOM 691 N N . ILE A 1 93 ? -2.366 10.191 15.160 1.00 92.50 93 ILE A N 1
ATOM 692 C CA . ILE A 1 93 ? -1.405 9.136 15.476 1.00 92.50 93 ILE A CA 1
ATOM 693 C C . ILE A 1 93 ? -1.254 8.276 14.227 1.00 92.50 93 ILE A C 1
ATOM 695 O O . ILE A 1 93 ? -2.217 7.650 13.775 1.00 92.50 93 ILE A O 1
ATOM 699 N N . GLU A 1 94 ? -0.041 8.258 13.687 1.00 95.38 94 GLU A N 1
ATOM 700 C CA . GLU A 1 94 ? 0.336 7.477 12.514 1.00 95.38 94 GLU A CA 1
ATOM 701 C C . GLU A 1 94 ? 1.186 6.269 12.918 1.00 95.38 94 GLU A C 1
ATOM 703 O O . GLU A 1 94 ? 1.957 6.306 13.879 1.00 95.38 94 GLU A O 1
ATOM 708 N N . SER A 1 95 ? 1.045 5.176 12.174 1.00 95.69 95 SER A N 1
ATOM 709 C CA . SER A 1 95 ? 1.955 4.042 12.264 1.00 95.69 95 SER A CA 1
ATOM 710 C C . SER A 1 95 ? 3.303 4.364 11.621 1.00 95.69 95 SER A C 1
ATOM 712 O O . SER A 1 95 ? 3.449 5.317 10.856 1.00 95.69 95 SER A O 1
ATOM 714 N N . ASN A 1 96 ? 4.272 3.470 11.814 1.00 95.31 96 ASN A N 1
ATOM 715 C CA . ASN A 1 96 ? 5.452 3.441 10.957 1.00 95.31 96 ASN A CA 1
ATOM 716 C C . ASN A 1 96 ? 5.049 3.264 9.484 1.00 95.31 96 ASN A C 1
ATOM 718 O O . ASN A 1 96 ? 4.049 2.606 9.169 1.00 95.31 96 ASN A O 1
ATOM 722 N N . LYS A 1 97 ? 5.858 3.836 8.591 1.00 96.44 97 LYS A N 1
ATOM 723 C CA . LYS A 1 97 ? 5.703 3.695 7.142 1.00 96.44 97 LYS A CA 1
ATOM 724 C C . LYS A 1 97 ? 6.250 2.343 6.701 1.00 96.44 97 LYS A C 1
ATOM 726 O O . LYS A 1 97 ? 7.390 2.002 7.007 1.00 96.44 97 LYS A O 1
ATOM 731 N N . LEU A 1 98 ? 5.434 1.590 5.975 1.00 96.69 98 LEU A N 1
ATOM 732 C CA . LEU A 1 98 ? 5.789 0.294 5.416 1.00 96.69 98 LEU A CA 1
ATOM 733 C C . LEU A 1 98 ? 6.004 0.434 3.901 1.00 96.69 98 LEU A C 1
ATOM 735 O O . LEU A 1 98 ? 5.040 0.742 3.193 1.00 96.69 98 LEU A O 1
ATOM 739 N N . PRO A 1 99 ? 7.221 0.204 3.378 1.00 96.06 99 PRO A N 1
ATOM 740 C CA . PRO A 1 99 ? 7.457 0.210 1.940 1.00 96.06 99 PRO A CA 1
ATOM 741 C C . PRO A 1 99 ? 6.809 -1.014 1.288 1.00 96.06 99 PRO A C 1
ATOM 743 O O . PRO A 1 99 ? 7.097 -2.157 1.641 1.00 96.06 99 PRO A O 1
ATOM 746 N N . VAL A 1 100 ? 5.946 -0.776 0.303 1.00 95.62 100 VAL A N 1
ATOM 747 C CA . VAL A 1 100 ? 5.385 -1.813 -0.569 1.00 95.62 100 VAL A CA 1
ATOM 748 C C . VAL A 1 100 ? 6.091 -1.739 -1.912 1.00 95.62 100 VAL A C 1
ATOM 750 O O . VAL A 1 100 ? 5.962 -0.741 -2.620 1.00 95.62 100 VAL A O 1
ATOM 753 N N . MET A 1 101 ? 6.834 -2.790 -2.249 1.00 95.25 101 MET A N 1
ATOM 754 C CA . MET A 1 101 ? 7.621 -2.881 -3.476 1.00 95.25 101 MET A CA 1
ATOM 755 C C . MET A 1 101 ? 6.940 -3.782 -4.505 1.00 95.25 101 MET A C 1
ATOM 757 O O . MET A 1 101 ? 6.555 -4.907 -4.191 1.00 95.25 101 MET A O 1
ATOM 761 N N . PHE A 1 102 ? 6.847 -3.297 -5.738 1.00 94.38 102 PHE A N 1
ATOM 762 C CA . PHE A 1 102 ? 6.439 -4.061 -6.912 1.00 94.38 102 PHE A CA 1
ATOM 763 C C . PHE A 1 102 ? 7.636 -4.134 -7.852 1.00 94.38 102 PHE A C 1
ATOM 765 O O . PHE A 1 102 ? 8.155 -3.091 -8.241 1.00 94.38 102 PHE A O 1
ATOM 772 N N . THR A 1 103 ? 8.099 -5.337 -8.186 1.00 95.19 103 THR A N 1
ATOM 773 C CA . THR A 1 103 ? 9.247 -5.546 -9.080 1.00 95.19 103 THR A CA 1
ATOM 774 C C . THR A 1 103 ? 8.783 -5.979 -10.468 1.00 95.19 103 THR A C 1
ATOM 776 O O . THR A 1 103 ? 7.735 -6.609 -10.608 1.00 95.19 103 THR A O 1
ATOM 779 N N . VAL A 1 104 ? 9.566 -5.662 -11.501 1.00 95.44 104 VAL A N 1
ATOM 780 C CA . VAL A 1 104 ? 9.276 -6.034 -12.898 1.00 95.44 104 VAL A CA 1
ATOM 781 C C . VAL A 1 104 ? 10.391 -6.870 -13.522 1.00 95.44 104 VAL A C 1
ATOM 783 O O . VAL A 1 104 ? 11.569 -6.660 -13.245 1.00 95.44 104 VAL A O 1
ATOM 786 N N . ILE A 1 105 ? 10.020 -7.794 -14.411 1.00 94.25 105 ILE A N 1
ATOM 787 C CA . ILE A 1 105 ? 10.959 -8.707 -15.086 1.00 94.25 105 ILE A CA 1
ATOM 788 C C . ILE A 1 105 ? 11.890 -7.991 -16.079 1.00 94.25 105 ILE A C 1
ATOM 790 O O . ILE A 1 105 ? 12.935 -8.513 -16.436 1.00 94.25 105 ILE A O 1
ATOM 794 N N . THR A 1 106 ? 11.526 -6.791 -16.534 1.00 93.69 106 THR A N 1
ATOM 795 C CA . THR A 1 106 ? 12.280 -6.006 -17.526 1.00 93.69 106 THR A CA 1
ATOM 796 C C . THR A 1 106 ? 13.341 -5.090 -16.910 1.00 93.69 106 THR A C 1
ATOM 798 O O . THR A 1 106 ? 13.994 -4.345 -17.638 1.00 93.69 106 THR A O 1
ATOM 801 N N . SER A 1 107 ? 13.511 -5.116 -15.584 1.00 95.25 107 SER A N 1
ATOM 802 C CA . SER A 1 107 ? 14.545 -4.361 -14.870 1.00 95.25 107 SER A CA 1
ATOM 803 C C . SER A 1 107 ? 15.428 -5.324 -14.068 1.00 95.25 107 SER A C 1
ATOM 805 O O . SER A 1 107 ? 14.885 -6.228 -13.425 1.00 95.25 107 SER A O 1
ATOM 807 N N . PRO A 1 108 ? 16.763 -5.171 -14.077 1.00 95.62 108 PRO A N 1
ATOM 808 C CA . PRO A 1 108 ? 17.655 -5.989 -13.260 1.00 95.62 108 PRO A CA 1
ATOM 809 C C . PRO A 1 108 ? 17.533 -5.655 -11.773 1.00 95.62 108 PRO A C 1
ATOM 811 O O . PRO A 1 108 ? 17.194 -4.527 -11.390 1.00 95.62 108 PRO A O 1
ATOM 814 N N . ASP A 1 109 ? 17.848 -6.626 -10.915 1.00 95.62 109 ASP A N 1
ATOM 815 C CA . ASP A 1 109 ? 17.909 -6.391 -9.474 1.00 95.62 109 ASP A CA 1
ATOM 816 C C . ASP A 1 109 ? 19.283 -5.849 -9.031 1.00 95.62 109 ASP A C 1
ATOM 818 O O . ASP A 1 109 ? 20.012 -6.460 -8.256 1.00 95.62 109 ASP A O 1
ATOM 822 N N . THR A 1 110 ? 19.645 -4.664 -9.527 1.00 94.62 110 THR A N 1
ATOM 823 C CA . THR A 1 110 ? 20.896 -3.968 -9.179 1.00 94.62 110 THR A CA 1
ATOM 824 C C . THR A 1 110 ? 20.641 -2.523 -8.740 1.00 94.62 110 THR A C 1
ATOM 826 O O . THR A 1 110 ? 19.755 -1.871 -9.300 1.00 94.62 110 THR A O 1
ATOM 829 N N . PRO A 1 111 ? 21.413 -1.964 -7.782 1.00 95.38 111 PRO A N 1
ATOM 830 C CA . PRO A 1 111 ? 21.310 -0.555 -7.381 1.00 95.38 111 PRO A CA 1
ATOM 831 C C . PRO A 1 111 ? 21.406 0.456 -8.534 1.00 95.38 111 PRO A C 1
ATOM 833 O O . PRO A 1 111 ? 20.900 1.569 -8.411 1.00 95.38 111 PRO A O 1
ATOM 836 N N . LEU A 1 112 ? 22.027 0.074 -9.655 1.00 94.19 112 LEU A N 1
ATOM 837 C CA . LEU A 1 112 ? 22.169 0.916 -10.846 1.00 94.19 112 LEU A CA 1
ATOM 838 C C . LEU A 1 112 ? 20.902 0.967 -11.721 1.00 94.19 112 LEU A C 1
ATOM 840 O O . LEU A 1 112 ? 20.806 1.806 -12.613 1.00 94.19 112 LEU A O 1
ATOM 844 N N . ALA A 1 113 ? 19.923 0.088 -11.492 1.00 96.00 113 ALA A N 1
ATOM 845 C CA . ALA A 1 113 ? 18.699 0.044 -12.284 1.00 96.00 113 ALA A CA 1
ATOM 846 C C . ALA A 1 113 ? 17.807 1.261 -12.001 1.00 96.00 113 ALA A C 1
ATOM 848 O O . ALA A 1 113 ? 17.682 1.701 -10.858 1.00 96.00 113 ALA A O 1
ATOM 849 N N . SER A 1 114 ? 17.115 1.786 -13.016 1.00 96.88 114 SER A N 1
ATOM 850 C CA . SER A 1 114 ? 16.157 2.884 -12.812 1.00 96.88 114 SER A CA 1
ATOM 851 C C . SER A 1 114 ? 14.929 2.452 -12.002 1.00 96.88 114 SER A C 1
ATOM 853 O O . SER A 1 114 ? 14.384 3.240 -11.227 1.00 96.88 114 SER A O 1
ATOM 855 N N . TYR A 1 115 ? 14.510 1.195 -12.152 1.00 97.19 115 TYR A N 1
ATOM 856 C CA . TYR A 1 115 ? 13.289 0.643 -11.569 1.00 97.19 115 TYR A CA 1
ATOM 857 C C . TYR A 1 115 ? 13.566 -0.615 -10.744 1.00 97.19 115 TYR A C 1
ATOM 859 O O . TYR A 1 115 ? 14.575 -1.297 -10.932 1.00 97.19 115 TYR A O 1
ATOM 867 N N . TRP A 1 116 ? 12.651 -0.932 -9.829 1.00 97.06 116 TRP A N 1
ATOM 868 C CA . TRP A 1 116 ? 12.726 -2.146 -9.020 1.00 97.06 116 TRP A CA 1
ATOM 869 C C . TRP A 1 116 ? 12.438 -3.375 -9.878 1.00 97.06 116 TRP A C 1
ATOM 871 O O . TRP A 1 116 ? 11.401 -3.459 -10.535 1.00 97.06 116 TRP A O 1
ATOM 881 N N . GLY A 1 117 ? 13.373 -4.316 -9.888 1.00 96.44 117 GLY A N 1
ATOM 882 C CA . GLY A 1 117 ? 13.463 -5.345 -10.911 1.00 96.44 117 GLY A CA 1
ATOM 883 C C . GLY A 1 117 ? 13.672 -6.749 -10.365 1.00 96.44 117 GLY A C 1
ATOM 884 O O . GLY A 1 117 ? 14.033 -6.906 -9.204 1.00 96.44 117 GLY A O 1
ATOM 885 N N . HIS A 1 118 ? 13.414 -7.752 -11.199 1.00 95.50 118 HIS A N 1
ATOM 886 C CA . HIS A 1 118 ? 13.776 -9.156 -10.964 1.00 95.50 118 HIS A CA 1
ATOM 887 C C . HIS A 1 118 ? 14.155 -9.869 -12.278 1.00 95.50 118 HIS A C 1
ATOM 889 O O . HIS A 1 118 ? 13.921 -11.069 -12.425 1.00 95.50 118 HIS A O 1
ATOM 895 N N . MET A 1 119 ? 14.693 -9.124 -13.255 1.00 95.12 119 MET A N 1
ATOM 896 C CA . MET A 1 119 ? 15.200 -9.686 -14.510 1.00 95.12 119 MET A CA 1
ATOM 897 C C . MET A 1 119 ? 16.213 -10.802 -14.212 1.00 95.12 119 MET A C 1
ATOM 899 O O . MET A 1 119 ? 17.113 -10.583 -13.400 1.00 95.12 119 MET A O 1
ATOM 903 N N . PRO A 1 120 ? 16.095 -11.984 -14.843 1.00 92.06 120 PRO A N 1
ATOM 904 C CA . PRO A 1 120 ? 17.068 -13.049 -14.672 1.00 92.06 120 PRO A CA 1
ATOM 905 C C . PRO A 1 120 ? 18.435 -12.611 -15.198 1.00 92.06 120 PRO A C 1
ATOM 907 O O . PRO A 1 120 ? 18.541 -12.081 -16.304 1.00 92.06 120 PRO A O 1
ATOM 910 N N . GLU A 1 121 ? 19.483 -12.889 -14.434 1.00 82.88 121 GLU A N 1
ATOM 911 C CA . GLU A 1 121 ? 20.864 -12.715 -14.878 1.00 82.88 121 GLU A CA 1
ATOM 912 C C . GLU A 1 121 ? 21.188 -13.789 -15.931 1.00 82.88 121 GLU A C 1
ATOM 914 O O . GLU A 1 121 ? 21.574 -14.911 -15.601 1.00 82.88 121 GLU A O 1
ATOM 919 N N . THR A 1 122 ? 21.001 -13.498 -17.221 1.00 66.94 122 THR A N 1
ATOM 920 C CA . THR A 1 122 ? 21.466 -14.393 -18.289 1.00 66.94 122 THR A CA 1
ATOM 921 C C . THR A 1 122 ? 22.919 -14.084 -18.623 1.00 66.94 122 THR A C 1
ATOM 923 O O . THR A 1 122 ? 23.204 -13.284 -19.512 1.00 66.94 122 THR A O 1
ATOM 926 N N . PHE A 1 123 ? 23.851 -14.750 -17.944 1.00 55.22 123 PHE A N 1
ATOM 927 C CA . PHE A 1 123 ? 25.205 -14.927 -18.463 1.00 55.22 123 PHE A CA 1
ATOM 928 C C . PHE A 1 123 ? 25.270 -16.261 -19.209 1.00 55.22 123 PHE A C 1
ATOM 930 O O . PHE A 1 123 ? 25.355 -17.323 -18.599 1.00 55.22 123 PHE A O 1
ATOM 937 N N . THR A 1 124 ? 25.245 -16.220 -20.540 1.00 48.56 124 THR A N 1
ATOM 938 C CA . THR A 1 124 ? 25.768 -17.318 -21.362 1.00 48.56 124 THR A CA 1
ATOM 939 C C . THR A 1 124 ? 27.060 -16.823 -21.989 1.00 48.56 124 THR A C 1
ATOM 941 O O . THR A 1 124 ? 27.054 -16.212 -23.053 1.00 48.56 124 THR A O 1
ATOM 944 N N . THR A 1 125 ? 28.183 -17.031 -21.307 1.00 44.31 125 THR A N 1
ATOM 945 C CA . THR A 1 125 ? 29.478 -17.016 -21.985 1.00 44.31 125 THR A CA 1
ATOM 946 C C . THR A 1 125 ? 29.596 -18.347 -22.729 1.00 44.31 125 THR A C 1
ATOM 948 O O . THR A 1 125 ? 29.455 -19.401 -22.104 1.00 44.31 125 THR A O 1
ATOM 951 N N . PRO A 1 126 ? 29.824 -18.373 -24.054 1.00 48.38 126 PRO A N 1
ATOM 952 C CA . PRO A 1 126 ? 30.327 -19.580 -24.683 1.00 48.38 126 PRO A CA 1
ATOM 953 C C . PRO A 1 126 ? 31.666 -19.895 -24.020 1.00 48.38 126 PRO A C 1
ATOM 955 O O . PRO A 1 126 ? 32.622 -19.123 -24.123 1.00 48.38 126 PRO A O 1
ATOM 958 N N . VAL A 1 127 ? 31.705 -20.993 -23.269 1.00 53.84 127 VAL A N 1
ATOM 959 C CA . VAL A 1 127 ? 32.951 -21.575 -22.775 1.00 53.84 127 VAL A CA 1
ATOM 960 C C . VAL A 1 127 ? 33.834 -21.811 -24.000 1.00 53.84 127 VAL A C 1
ATOM 962 O O . VAL A 1 127 ? 33.363 -22.320 -25.017 1.00 53.84 127 VAL A O 1
ATOM 965 N N . GLY A 1 128 ? 35.068 -21.319 -23.920 1.00 51.22 128 GLY A N 1
ATOM 966 C CA . GLY A 1 128 ? 35.943 -21.097 -25.060 1.00 51.22 128 GLY A CA 1
ATOM 967 C C . GLY A 1 128 ? 36.204 -22.314 -25.944 1.00 51.22 128 GLY A C 1
ATOM 968 O O . GLY A 1 128 ? 36.192 -23.454 -25.494 1.00 51.22 128 GLY A O 1
ATOM 969 N N . ASN A 1 129 ? 36.482 -22.005 -27.208 1.00 49.84 129 ASN A N 1
ATOM 970 C CA . ASN A 1 129 ? 37.533 -22.612 -28.021 1.00 49.84 129 ASN A CA 1
ATOM 971 C C . ASN A 1 129 ? 37.735 -21.699 -29.240 1.00 49.84 129 ASN A C 1
ATOM 973 O O . ASN A 1 129 ? 37.098 -21.876 -30.276 1.00 49.84 129 ASN A O 1
ATOM 977 N N . CYS A 1 130 ? 38.601 -20.696 -29.094 1.00 44.03 130 CYS A N 1
ATOM 978 C CA . CYS A 1 130 ? 39.324 -20.160 -30.242 1.00 44.03 130 CYS A CA 1
ATOM 979 C C . CYS A 1 130 ? 40.699 -20.828 -30.244 1.00 44.03 130 CYS A C 1
ATOM 981 O O . CYS A 1 130 ? 41.358 -20.866 -29.207 1.00 44.03 130 CYS A O 1
ATOM 983 N N . LEU A 1 131 ? 40.994 -21.403 -31.408 1.00 40.94 131 LEU A N 1
ATOM 984 C CA . LEU A 1 131 ? 42.090 -22.291 -31.797 1.00 40.94 131 LEU A CA 1
ATOM 985 C C . LEU A 1 131 ? 43.480 -21.880 -31.297 1.00 40.94 131 LEU A C 1
ATOM 987 O O . LEU A 1 131 ? 43.775 -20.664 -31.310 1.00 40.94 131 LEU A O 1
#

Organism: Escherichia coli (NCBI:txid562)

Radius of gyration: 19.36 Å; chains: 1; bounding box: 56×35×59 Å

Secondary structure (DSSP, 8-state):
-EEEE-B-TTS-B-SS-EEEEEEEEEE-TT--EETT--EEEEETTS-EEEE-STT--EEEE--TTSEEEEEEE-TT--SEEEEEEEEESSS--BPPPEEEEE-EEEEESSTT-SS-EEE------------

Sequence (131 aa):
MIRVVTKNAQGNSVPNVPFILRREGSKNRQNAEMINKSITVINAAGASARMNSSSSLLYGVTGADGTTSFTVKQDDSMGLVTNMYAQLYQLTIESNKLPVMFTVITSPDTPLASYWGHMPETFTTPVGNCL

Foldseek 3Di:
DDKDFDADPVRATDFFFKKKKFKAFKAFLVRDGDAQQWKWKAWPVRDIDIDRHRPDTDIDTGHPRRMTDIDIGGPPDPAIWMWMWIAGPVDRDIDDTDIDTDEDLPWPCDSPTRHHYDPDPDDDDPPDDDD